Protein AF-A0A9D5RZ60-F1 (afdb_monomer)

Mean predicted aligned error: 3.56 Å

Radius of gyration: 12.54 Å; Cα contacts (8 Å, |Δi|>4): 105; chains: 1; bounding box: 34×29×32 Å

Structure (mmCIF, N/CA/C/O backbone):
data_AF-A0A9D5RZ60-F1
#
_entry.id   AF-A0A9D5RZ60-F1
#
loop_
_atom_site.group_PDB
_atom_site.id
_atom_site.type_symbol
_atom_site.label_atom_id
_atom_site.label_alt_id
_atom_site.label_comp_id
_atom_site.label_asym_id
_atom_site.label_entity_id
_atom_site.label_seq_id
_atom_site.pdbx_PDB_ins_code
_atom_site.Cartn_x
_atom_site.Cartn_y
_atom_site.Cartn_z
_atom_site.occupancy
_atom_site.B_iso_or_equiv
_atom_site.auth_seq_id
_atom_site.auth_comp_id
_atom_site.auth_asym_id
_atom_site.auth_atom_id
_atom_site.pdbx_PDB_model_num
ATOM 1 N N . MET A 1 1 ? -16.231 0.491 -4.277 1.00 89.31 1 MET A N 1
ATOM 2 C CA . MET A 1 1 ? -16.449 0.925 -2.873 1.00 89.31 1 MET A CA 1
ATOM 3 C C . MET A 1 1 ? -15.095 1.029 -2.200 1.00 89.31 1 MET A C 1
ATOM 5 O O . MET A 1 1 ? -14.306 0.106 -2.357 1.00 89.31 1 MET A O 1
ATOM 9 N N . ARG A 1 2 ? -14.818 2.113 -1.469 1.00 95.06 2 ARG A N 1
ATOM 10 C CA . ARG A 1 2 ? -13.533 2.285 -0.782 1.00 95.06 2 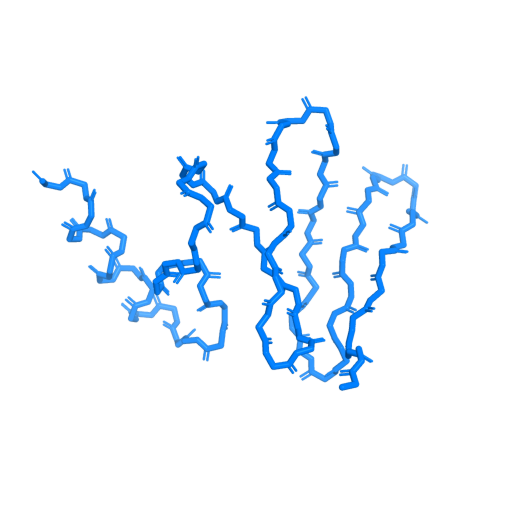ARG A CA 1
ATOM 11 C C . ARG A 1 2 ? -13.406 1.303 0.387 1.00 95.06 2 ARG A C 1
ATOM 13 O O . ARG A 1 2 ? -14.297 1.225 1.232 1.00 95.06 2 ARG A O 1
ATOM 20 N N . LYS A 1 3 ? -12.301 0.563 0.434 1.00 98.12 3 LYS A N 1
ATOM 21 C CA . LYS A 1 3 ? -11.951 -0.436 1.456 1.00 98.12 3 LYS A CA 1
ATOM 22 C C . LYS A 1 3 ? -10.751 0.007 2.297 1.00 98.12 3 LYS A C 1
ATOM 24 O O . LYS A 1 3 ? -10.262 -0.784 3.095 1.00 98.12 3 LYS A O 1
ATOM 29 N N . TRP A 1 4 ? -10.289 1.250 2.169 1.00 98.12 4 TRP A N 1
ATOM 30 C CA . TRP A 1 4 ? -9.169 1.774 2.948 1.00 98.12 4 TRP A CA 1
ATOM 31 C C . TRP A 1 4 ? -9.447 3.151 3.560 1.00 98.12 4 TRP A C 1
ATOM 33 O O . TRP A 1 4 ? -10.310 3.900 3.099 1.00 98.12 4 TRP A O 1
ATOM 43 N N . SER A 1 5 ? -8.705 3.482 4.619 1.00 97.56 5 SER A N 1
ATOM 44 C CA . SER A 1 5 ? -8.736 4.794 5.280 1.00 97.56 5 SER A CA 1
ATOM 45 C C . SER A 1 5 ? -7.331 5.240 5.676 1.00 97.56 5 SER A C 1
ATOM 47 O O . SER A 1 5 ? -6.556 4.408 6.150 1.00 97.56 5 SER A O 1
ATOM 49 N N . LEU A 1 6 ? -7.033 6.535 5.562 1.00 96.44 6 LEU A N 1
ATOM 50 C CA . LEU A 1 6 ? -5.832 7.135 6.140 1.00 96.44 6 LEU A CA 1
ATOM 51 C C . LEU A 1 6 ? -6.108 7.529 7.593 1.00 96.44 6 LEU A C 1
ATOM 53 O O . LEU A 1 6 ? -7.084 8.224 7.874 1.00 96.44 6 LEU A O 1
ATOM 57 N N . LYS A 1 7 ? -5.256 7.090 8.513 1.00 95.25 7 LYS A N 1
ATOM 58 C CA . LYS A 1 7 ? -5.300 7.464 9.927 1.00 95.25 7 LYS A CA 1
ATOM 59 C C . LYS A 1 7 ? -3.999 8.148 10.307 1.00 95.25 7 LYS A C 1
ATOM 61 O O . LYS A 1 7 ? -2.955 7.838 9.746 1.00 95.25 7 LYS A O 1
ATOM 66 N N . ARG A 1 8 ? -4.070 9.060 11.269 1.00 91.94 8 ARG A N 1
ATOM 67 C CA . ARG A 1 8 ? -2.897 9.649 11.909 1.00 91.94 8 ARG A CA 1
ATOM 68 C C . ARG A 1 8 ? -2.764 9.048 13.300 1.00 91.94 8 ARG A C 1
ATOM 70 O O . ARG A 1 8 ? -3.754 9.008 14.032 1.00 91.94 8 ARG A O 1
ATOM 77 N N . ASP A 1 9 ? -1.577 8.578 13.641 1.00 80.06 9 ASP A N 1
ATOM 78 C CA . ASP A 1 9 ? -1.227 8.165 14.996 1.00 80.06 9 ASP A CA 1
ATOM 79 C C . ASP A 1 9 ? -0.113 9.065 15.557 1.00 80.06 9 ASP A C 1
ATOM 81 O O . ASP A 1 9 ? 0.115 10.174 15.064 1.00 80.06 9 ASP A O 1
ATOM 85 N N . LYS A 1 10 ? 0.507 8.634 16.658 1.00 81.62 10 LYS A N 1
ATOM 86 C CA . LYS A 1 10 ? 1.557 9.388 17.352 1.00 81.62 10 LYS A CA 1
ATOM 87 C C . LYS A 1 10 ? 2.863 9.432 16.550 1.00 81.62 10 LYS A C 1
ATOM 89 O O . LYS A 1 10 ? 3.624 10.379 16.716 1.00 81.62 10 LYS A O 1
ATOM 94 N N . ASP A 1 11 ? 3.075 8.444 15.683 1.00 78.56 11 ASP A N 1
ATOM 95 C CA . ASP A 1 11 ? 4.342 8.154 15.013 1.00 78.56 11 ASP A CA 1
ATOM 96 C C . ASP A 1 11 ? 4.290 8.468 13.506 1.00 78.56 11 ASP A C 1
ATOM 98 O O . ASP A 1 11 ? 5.325 8.515 12.842 1.00 78.56 11 ASP A O 1
ATOM 102 N N . GLY A 1 12 ? 3.103 8.728 12.946 1.00 87.19 12 GLY A N 1
ATOM 103 C CA . GLY A 1 12 ? 2.948 9.158 11.562 1.00 87.19 12 GLY A CA 1
ATOM 104 C C . GLY A 1 12 ? 1.548 8.957 10.993 1.00 87.19 12 GLY A C 1
ATOM 105 O O . GLY A 1 12 ? 0.530 9.043 11.686 1.00 87.19 12 GLY A O 1
ATOM 106 N N . TYR A 1 13 ? 1.495 8.732 9.680 1.00 94.75 13 TYR A N 1
ATOM 107 C CA . TYR A 1 13 ? 0.270 8.356 8.990 1.00 94.75 13 TYR A CA 1
ATOM 108 C C . TYR A 1 13 ? 0.286 6.865 8.668 1.00 94.75 13 TYR A C 1
ATOM 110 O O . TYR A 1 13 ? 1.304 6.288 8.292 1.00 94.75 13 TYR A O 1
ATOM 118 N N . VAL A 1 14 ? -0.876 6.234 8.788 1.00 96.25 14 VAL A N 1
ATOM 119 C CA . VAL A 1 14 ? -1.066 4.817 8.496 1.00 96.25 14 VAL A CA 1
ATOM 120 C C . VAL A 1 14 ? -2.279 4.649 7.599 1.00 96.25 14 VAL A C 1
ATOM 122 O O . VAL A 1 14 ? -3.393 5.066 7.921 1.00 96.25 14 VAL A O 1
ATOM 125 N N . ILE A 1 15 ? -2.070 3.982 6.474 1.00 97.12 15 ILE A N 1
ATOM 126 C CA . ILE A 1 15 ? -3.129 3.501 5.595 1.00 97.12 15 ILE A CA 1
ATOM 127 C C . ILE A 1 15 ? -3.625 2.174 6.157 1.00 97.12 15 ILE A C 1
ATOM 129 O O . ILE A 1 15 ? -2.849 1.243 6.370 1.00 97.12 15 ILE A O 1
ATOM 133 N N . VAL A 1 16 ? -4.930 2.070 6.390 1.00 97.44 16 VAL A N 1
ATOM 134 C CA . VAL A 1 16 ? -5.574 0.853 6.890 1.00 97.44 16 VAL A CA 1
ATOM 135 C C . VAL A 1 16 ? -6.470 0.282 5.801 1.00 97.44 16 VAL A C 1
ATOM 137 O O . VAL A 1 16 ? -7.527 0.848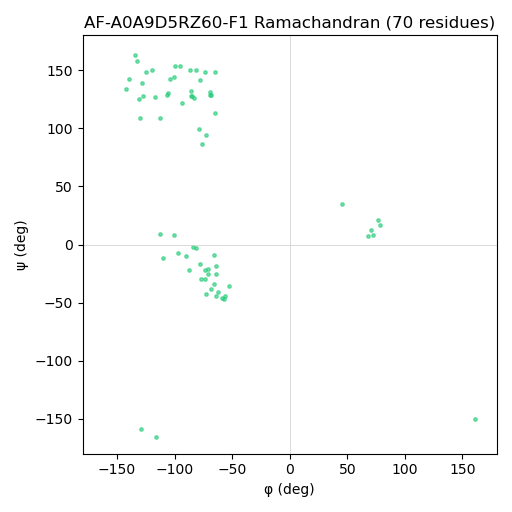 5.533 1.00 97.44 16 VAL A O 1
ATOM 140 N N . ASN A 1 17 ? -6.067 -0.844 5.208 1.00 98.06 17 ASN A N 1
ATOM 141 C CA . ASN A 1 17 ? -6.889 -1.633 4.290 1.00 98.06 17 ASN A CA 1
ATOM 142 C C . ASN A 1 17 ? -7.794 -2.602 5.070 1.00 98.06 17 ASN A C 1
ATOM 144 O O . ASN A 1 17 ? -7.326 -3.369 5.913 1.00 9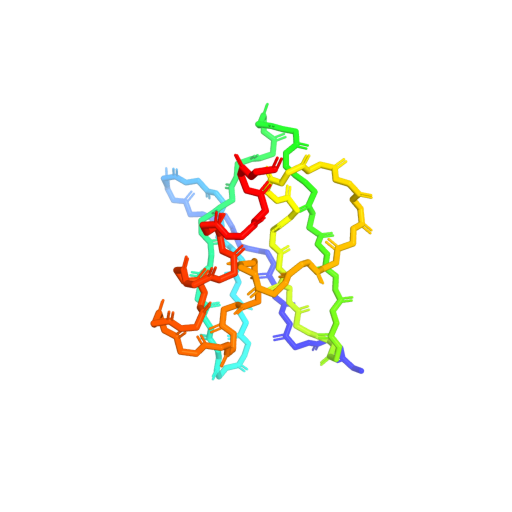8.06 17 ASN A O 1
ATOM 148 N N . LYS A 1 18 ? -9.099 -2.595 4.797 1.00 97.56 18 LYS A N 1
ATOM 149 C CA . LYS A 1 18 ? -10.099 -3.446 5.456 1.00 97.56 18 LYS A CA 1
ATOM 150 C C . LYS A 1 18 ? -9.832 -4.918 5.136 1.00 97.56 18 LYS A C 1
ATOM 152 O O . LYS A 1 18 ? -9.995 -5.335 3.998 1.00 97.56 18 LYS A O 1
ATOM 157 N N . GLY A 1 19 ? -9.460 -5.702 6.149 1.00 95.56 19 GLY A N 1
ATOM 158 C CA . GLY A 1 19 ? -9.098 -7.116 5.974 1.00 95.56 19 GLY A CA 1
ATOM 159 C C . GLY A 1 19 ? -7.766 -7.333 5.246 1.00 95.56 19 GLY A C 1
ATOM 160 O O . GLY A 1 19 ? -7.485 -8.448 4.828 1.00 95.56 19 GLY A O 1
ATOM 161 N N . GLY A 1 20 ? -6.964 -6.278 5.083 1.00 94.50 20 GLY A N 1
ATOM 162 C CA . GLY A 1 20 ? -5.699 -6.307 4.358 1.00 94.50 20 GLY A CA 1
ATOM 163 C C . GLY A 1 20 ? -4.546 -5.710 5.160 1.00 94.50 20 GLY A C 1
ATOM 164 O O . GLY A 1 20 ? -4.593 -5.602 6.388 1.00 94.50 20 GLY A O 1
ATOM 165 N N . LYS A 1 21 ? -3.492 -5.303 4.448 1.00 95.31 21 LYS A N 1
ATOM 166 C CA . LYS A 1 21 ? -2.259 -4.786 5.052 1.00 95.31 21 LYS A CA 1
ATOM 167 C C . LYS A 1 21 ? -2.406 -3.339 5.534 1.00 95.31 21 LYS A C 1
ATOM 169 O O . LYS A 1 21 ? -3.018 -2.501 4.867 1.00 95.31 21 LYS A O 1
ATOM 174 N N . LYS A 1 22 ? -1.794 -3.027 6.680 1.00 96.06 22 LYS A N 1
ATOM 175 C CA . LYS A 1 22 ? -1.546 -1.644 7.111 1.00 96.06 22 LYS A CA 1
ATOM 176 C C . LYS A 1 22 ? -0.235 -1.156 6.500 1.00 96.06 22 LYS A C 1
ATOM 178 O O . LYS A 1 22 ? 0.759 -1.875 6.572 1.00 96.06 22 LYS A O 1
ATOM 183 N N . LEU A 1 23 ? -0.234 0.038 5.919 1.00 95.75 23 LEU A N 1
ATOM 184 C CA . LEU A 1 23 ? 0.954 0.630 5.299 1.00 95.75 23 LEU A CA 1
ATOM 185 C C . LEU A 1 23 ? 1.320 1.908 6.048 1.00 95.75 23 LEU A C 1
ATOM 187 O O . LEU A 1 23 ? 0.474 2.788 6.209 1.00 95.75 23 LEU A O 1
ATOM 191 N N . SER A 1 24 ? 2.569 2.013 6.495 1.00 94.81 24 SER A N 1
ATOM 192 C CA . SER A 1 24 ? 3.106 3.274 7.002 1.00 94.81 24 SER A CA 1
ATOM 193 C C . SER A 1 24 ? 3.251 4.251 5.843 1.00 94.81 24 SER A C 1
ATOM 195 O O . SER A 1 24 ? 3.793 3.903 4.796 1.00 94.81 24 SER A O 1
ATOM 197 N N . TYR A 1 25 ? 2.758 5.465 6.035 1.00 94.94 25 TYR A N 1
ATOM 198 C CA . TYR A 1 25 ? 2.739 6.511 5.032 1.00 94.94 25 TYR A CA 1
ATOM 199 C C . TYR A 1 25 ? 3.350 7.786 5.601 1.00 94.94 25 TYR A C 1
ATOM 201 O O . TYR A 1 25 ? 3.091 8.165 6.743 1.00 94.94 25 TYR A O 1
ATOM 209 N N . ASP A 1 26 ? 4.144 8.460 4.780 1.00 90.81 26 ASP A N 1
ATOM 210 C CA . ASP A 1 26 ? 4.706 9.760 5.101 1.00 90.81 26 ASP A CA 1
ATOM 211 C C . ASP A 1 26 ? 4.434 10.716 3.931 1.00 90.81 26 ASP A C 1
ATOM 213 O O . ASP A 1 26 ? 5.042 10.558 2.865 1.00 90.81 26 ASP A O 1
ATOM 217 N N . PRO A 1 27 ? 3.531 11.701 4.096 1.00 88.06 27 PRO A N 1
ATOM 218 C CA . PRO A 1 27 ? 3.214 12.650 3.036 1.00 88.06 27 PRO A CA 1
ATOM 219 C C . PRO A 1 27 ? 4.411 13.525 2.638 1.00 88.06 27 PRO A C 1
ATOM 221 O O . PRO A 1 27 ? 4.404 14.087 1.546 1.00 88.06 27 PRO A O 1
ATOM 224 N N . GLN A 1 28 ? 5.453 13.630 3.473 1.00 90.25 28 GLN A N 1
ATOM 225 C CA . GLN A 1 28 ? 6.648 14.420 3.161 1.00 90.25 28 GLN A CA 1
ATOM 226 C C . GLN A 1 28 ? 7.595 13.709 2.186 1.00 90.25 28 GLN A C 1
ATOM 228 O O . GLN A 1 28 ? 8.429 14.362 1.565 1.00 90.25 28 GLN A O 1
ATOM 233 N N . LYS A 1 29 ? 7.457 12.389 1.999 1.00 88.31 29 LYS A N 1
ATOM 234 C CA . LYS A 1 29 ? 8.327 11.604 1.104 1.00 88.31 29 LYS A CA 1
ATOM 235 C C . LYS A 1 29 ? 7.940 11.677 -0.372 1.00 88.31 29 LYS A C 1
ATOM 237 O O . LYS A 1 29 ? 8.609 11.063 -1.194 1.00 88.31 29 LYS A O 1
ATOM 242 N N . GLY A 1 30 ? 6.849 12.363 -0.716 1.00 89.06 30 GLY A N 1
ATOM 243 C CA . GLY A 1 30 ? 6.369 12.450 -2.101 1.00 89.06 30 GLY A CA 1
ATOM 244 C C . GLY A 1 30 ? 5.843 11.129 -2.680 1.00 89.06 30 GLY A C 1
ATOM 245 O O . GLY A 1 30 ? 5.523 11.070 -3.863 1.00 89.06 30 GLY A O 1
ATOM 246 N N . ILE A 1 31 ? 5.719 10.080 -1.859 1.00 94.44 31 ILE A N 1
ATOM 247 C CA . ILE A 1 31 ? 5.134 8.796 -2.254 1.00 94.44 31 ILE A CA 1
ATOM 248 C C . ILE A 1 31 ? 3.636 9.005 -2.494 1.00 94.44 31 ILE A C 1
ATOM 250 O O . ILE A 1 31 ? 2.926 9.556 -1.643 1.00 94.44 31 ILE A O 1
ATOM 254 N N . ARG A 1 32 ? 3.139 8.563 -3.650 1.00 95.88 32 ARG A N 1
ATOM 255 C CA . ARG A 1 32 ? 1.710 8.643 -3.977 1.00 95.88 32 ARG A CA 1
ATOM 256 C C . ARG A 1 32 ? 0.968 7.425 -3.444 1.00 95.88 32 ARG A C 1
ATOM 258 O O . ARG A 1 32 ? 1.521 6.334 -3.342 1.00 95.88 32 ARG A O 1
ATOM 265 N N . ILE A 1 33 ? -0.304 7.623 -3.112 1.00 97.50 33 ILE A N 1
ATOM 266 C CA . ILE A 1 33 ? -1.212 6.525 -2.786 1.00 97.50 33 ILE A CA 1
ATOM 267 C C . ILE A 1 33 ? -1.947 6.140 -4.065 1.00 97.50 33 ILE A C 1
ATOM 269 O O . ILE A 1 33 ? -2.621 6.978 -4.664 1.00 97.50 33 ILE A O 1
ATOM 273 N N . LEU A 1 34 ? -1.819 4.880 -4.462 1.00 97.94 34 LEU A N 1
ATOM 274 C CA . LEU A 1 34 ? -2.567 4.283 -5.563 1.00 97.94 34 LEU A CA 1
ATOM 275 C C . LEU A 1 34 ? -3.799 3.568 -5.010 1.00 97.94 34 LEU A C 1
ATOM 277 O O . LEU A 1 34 ? -3.796 3.122 -3.861 1.00 97.94 34 LEU A O 1
ATOM 281 N N . GLU A 1 35 ? -4.842 3.440 -5.828 1.00 97.62 35 GLU A N 1
ATOM 282 C CA . GLU A 1 35 ? -6.058 2.709 -5.470 1.00 97.62 35 GLU A CA 1
ATOM 283 C C . GLU A 1 35 ? -6.391 1.663 -6.541 1.00 97.62 35 GLU A C 1
ATOM 285 O O . GLU A 1 35 ? -6.481 1.996 -7.719 1.00 97.62 35 GLU A O 1
ATOM 290 N N . ASP A 1 36 ? -6.597 0.414 -6.116 1.00 97.69 36 ASP A N 1
ATOM 291 C CA .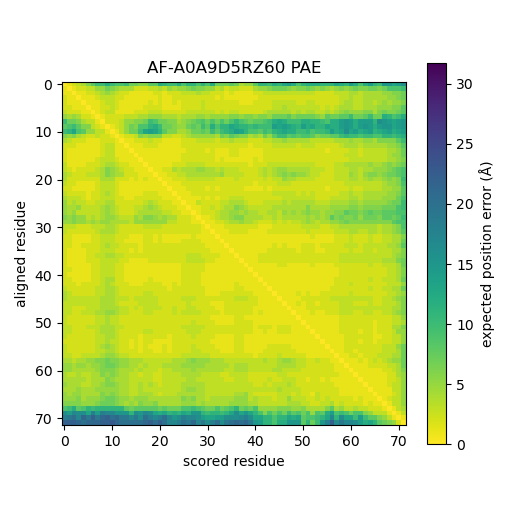 ASP A 1 36 ? -7.050 -0.696 -6.964 1.00 97.69 36 ASP A CA 1
ATOM 292 C C . ASP A 1 36 ? -8.032 -1.595 -6.191 1.00 97.69 36 ASP A C 1
ATOM 294 O O . ASP A 1 36 ? -7.815 -1.903 -5.017 1.00 97.69 36 ASP A O 1
ATOM 298 N N . ASP A 1 37 ? -9.159 -1.960 -6.814 1.00 96.88 37 ASP A N 1
ATOM 299 C CA . ASP A 1 37 ? -10.296 -2.669 -6.185 1.00 96.88 37 ASP A CA 1
ATOM 300 C C . ASP A 1 37 ? -10.717 -2.086 -4.808 1.00 96.88 37 ASP A C 1
ATOM 302 O O . ASP A 1 37 ? -11.117 -2.776 -3.861 1.00 96.88 37 ASP A O 1
ATOM 306 N N . GLY A 1 38 ? -10.604 -0.763 -4.667 1.00 97.50 38 GLY A N 1
ATOM 307 C CA . GLY A 1 38 ? -10.907 -0.039 -3.435 1.00 97.50 38 GLY A CA 1
ATOM 308 C C . GLY A 1 38 ? -9.887 -0.227 -2.308 1.00 97.50 38 GLY A C 1
ATOM 309 O O . GLY A 1 38 ? -10.160 0.227 -1.199 1.00 97.50 38 GLY A O 1
ATOM 310 N N . PHE A 1 39 ? -8.745 -0.868 -2.544 1.00 98.44 39 PHE A N 1
ATOM 311 C CA . PHE A 1 39 ? -7.613 -0.962 -1.620 1.00 98.44 39 PHE A CA 1
ATOM 312 C C . PHE A 1 39 ? -6.523 0.047 -1.981 1.00 98.44 39 PHE A C 1
ATOM 314 O O . PHE A 1 39 ? -6.397 0.431 -3.137 1.00 98.44 39 PHE A O 1
ATOM 321 N N . ALA A 1 40 ? -5.733 0.461 -0.991 1.00 98.25 40 ALA A N 1
ATOM 322 C CA . ALA A 1 40 ? -4.618 1.378 -1.181 1.00 98.25 40 ALA A CA 1
ATOM 323 C C . ALA A 1 40 ? -3.260 0.678 -1.233 1.00 98.25 40 ALA A C 1
ATOM 325 O O . ALA A 1 40 ? -2.988 -0.263 -0.473 1.00 98.25 40 ALA A O 1
ATOM 326 N N . PHE A 1 41 ? -2.401 1.242 -2.078 1.00 98.19 41 PHE A N 1
ATOM 327 C CA . PHE A 1 41 ? -1.014 0.857 -2.319 1.00 98.19 41 PHE A CA 1
ATOM 328 C C . PHE A 1 41 ? -0.129 2.108 -2.330 1.00 98.19 41 PHE A C 1
ATOM 330 O O . PHE A 1 41 ? -0.633 3.227 -2.431 1.00 98.19 41 PHE A O 1
ATOM 337 N N . LEU A 1 42 ? 1.182 1.926 -2.191 1.00 97.06 42 LEU A N 1
ATOM 338 C CA . LEU A 1 42 ? 2.153 3.014 -2.280 1.00 97.06 42 LEU A CA 1
ATOM 339 C C . LEU A 1 42 ? 2.897 2.902 -3.609 1.00 97.06 42 LEU A C 1
ATOM 341 O O . LEU A 1 42 ? 3.427 1.838 -3.900 1.00 97.06 42 LEU A O 1
ATOM 345 N N . ASP A 1 43 ? 2.934 4.000 -4.357 1.00 96.88 43 ASP A N 1
ATOM 346 C CA . ASP A 1 43 ? 3.740 4.179 -5.571 1.00 96.88 43 ASP A CA 1
ATOM 347 C C . ASP A 1 43 ? 5.198 4.409 -5.153 1.00 96.88 43 ASP A C 1
ATOM 349 O O . ASP A 1 43 ? 5.614 5.539 -4.876 1.00 96.88 43 ASP A O 1
ATOM 353 N N . LEU A 1 44 ? 5.939 3.319 -4.971 1.00 94.25 44 LEU A N 1
ATOM 354 C CA . LEU A 1 44 ? 7.291 3.312 -4.422 1.00 94.25 44 LEU A CA 1
ATOM 355 C C . LEU A 1 44 ? 8.327 3.764 -5.452 1.00 94.25 44 LEU A C 1
ATOM 357 O O . LEU A 1 44 ? 9.345 4.333 -5.057 1.00 94.25 44 LEU A O 1
ATOM 361 N N . ASN A 1 45 ? 8.087 3.523 -6.743 1.00 93.88 45 ASN A N 1
ATOM 362 C CA . ASN A 1 45 ? 8.982 3.974 -7.815 1.00 93.88 45 ASN A CA 1
ATOM 363 C C . ASN A 1 45 ? 8.547 5.293 -8.481 1.00 93.88 45 ASN A C 1
ATOM 365 O O . ASN A 1 45 ? 9.305 5.854 -9.273 1.00 93.88 45 ASN A O 1
ATOM 369 N N . GLY A 1 46 ? 7.364 5.816 -8.157 1.00 94.75 46 GLY A N 1
ATOM 370 C CA . GLY A 1 46 ? 6.900 7.113 -8.636 1.00 94.75 46 GLY A CA 1
ATOM 371 C C . GLY A 1 46 ? 6.418 7.108 -10.089 1.00 94.75 46 GLY A C 1
ATOM 372 O O . GLY A 1 46 ? 6.362 8.180 -10.704 1.00 94.75 46 GLY A O 1
ATOM 373 N N . ASN A 1 47 ? 6.048 5.959 -10.658 1.00 95.25 47 ASN A N 1
ATOM 374 C CA . ASN A 1 47 ? 5.583 5.867 -12.047 1.00 95.25 47 ASN A CA 1
ATOM 375 C C . ASN A 1 47 ? 4.056 6.037 -12.203 1.00 95.25 47 ASN A C 1
ATOM 377 O O . ASN A 1 47 ? 3.563 6.200 -13.322 1.00 95.25 47 ASN A O 1
ATOM 381 N N . GLY A 1 48 ? 3.309 6.042 -11.093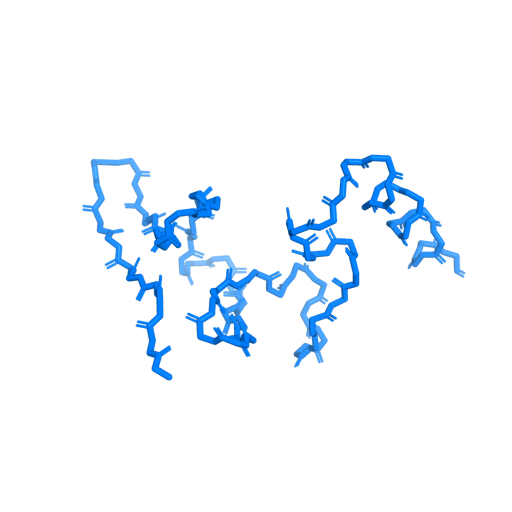 1.00 96.06 48 GLY A N 1
ATOM 382 C CA . GLY A 1 48 ? 1.860 6.251 -11.079 1.00 96.06 48 GLY A CA 1
ATOM 383 C C . GLY A 1 48 ? 1.043 5.019 -11.476 1.00 96.06 48 GLY A C 1
ATOM 384 O O . GLY A 1 48 ? -0.133 5.155 -11.815 1.00 96.06 48 GLY A O 1
ATOM 385 N N . ARG A 1 49 ? 1.650 3.831 -11.458 1.00 95.88 49 ARG A N 1
ATOM 386 C CA . ARG A 1 49 ? 1.036 2.537 -11.763 1.00 95.88 49 ARG A CA 1
ATOM 3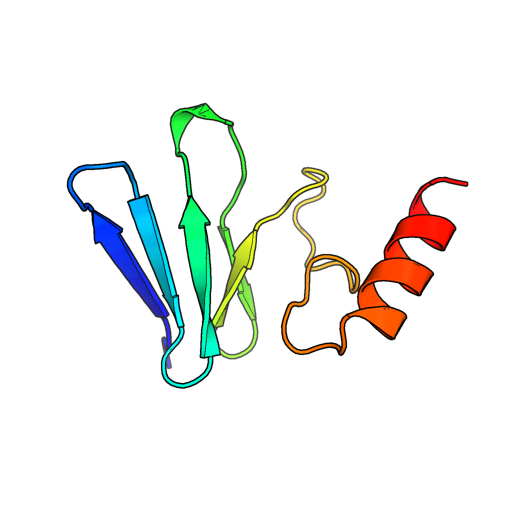87 C C . ARG A 1 49 ? 1.261 1.597 -10.591 1.00 95.88 49 ARG A C 1
ATOM 389 O O . ARG A 1 49 ? 2.272 1.691 -9.919 1.00 95.88 49 ARG A O 1
ATOM 396 N N . LEU A 1 50 ? 0.314 0.691 -10.358 1.00 97.00 50 LEU A N 1
ATOM 397 C CA . LEU A 1 50 ? 0.495 -0.354 -9.357 1.00 97.00 50 LEU A CA 1
ATOM 398 C C . LEU A 1 50 ? 1.381 -1.449 -9.947 1.00 97.00 50 LEU A C 1
ATOM 400 O O . LEU A 1 50 ? 0.896 -2.292 -10.706 1.00 97.00 50 LEU A O 1
ATOM 404 N N . ASP A 1 51 ? 2.664 -1.434 -9.605 1.00 95.69 51 ASP A N 1
ATOM 405 C CA . ASP A 1 51 ? 3.575 -2.502 -9.998 1.00 95.69 51 ASP A CA 1
ATOM 406 C C . ASP A 1 51 ? 3.447 -3.703 -9.061 1.00 95.69 51 ASP A C 1
ATOM 408 O O . ASP A 1 51 ? 3.152 -3.585 -7.872 1.00 95.69 51 ASP A O 1
ATOM 412 N N . GLY A 1 52 ? 3.704 -4.908 -9.571 1.00 95.81 52 GLY A N 1
ATOM 413 C CA . GLY A 1 52 ? 3.465 -6.114 -8.775 1.00 95.81 52 GLY A CA 1
ATOM 414 C C . GLY A 1 52 ? 4.343 -6.220 -7.515 1.00 95.81 52 GLY A C 1
ATOM 415 O O . GLY A 1 52 ? 3.916 -6.805 -6.525 1.00 95.81 52 GLY A O 1
ATOM 416 N N . PHE A 1 53 ? 5.528 -5.597 -7.473 1.00 95.00 53 PHE A N 1
ATOM 417 C CA . PHE A 1 53 ? 6.312 -5.542 -6.228 1.00 95.00 53 PHE A CA 1
ATOM 418 C C . PHE A 1 53 ? 5.691 -4.616 -5.162 1.00 95.00 53 PHE A C 1
ATOM 420 O O . PHE A 1 53 ? 5.961 -4.781 -3.972 1.00 95.00 53 PHE A O 1
ATOM 427 N N . GLU A 1 54 ? 4.834 -3.677 -5.565 1.00 96.31 54 GLU A N 1
ATOM 428 C CA . GLU A 1 54 ? 4.083 -2.768 -4.690 1.00 96.31 54 GLU A CA 1
ATOM 429 C C . GLU A 1 54 ? 2.750 -3.386 -4.242 1.00 96.31 54 GLU A C 1
ATOM 431 O O . GLU A 1 54 ? 2.197 -3.021 -3.197 1.00 96.31 54 GLU A O 1
ATOM 436 N N . ASP A 1 55 ? 2.253 -4.372 -4.995 1.00 97.31 55 ASP A N 1
ATOM 437 C CA . ASP A 1 55 ? 1.038 -5.108 -4.676 1.00 97.31 55 ASP A CA 1
ATOM 438 C C . ASP A 1 55 ? 1.262 -6.072 -3.505 1.00 97.31 55 ASP A C 1
ATOM 440 O O . ASP A 1 55 ? 1.678 -7.223 -3.650 1.00 97.31 55 ASP A O 1
ATOM 444 N N . TRP A 1 56 ? 0.938 -5.594 -2.305 1.00 96.06 56 TRP A N 1
ATOM 445 C CA . TRP A 1 56 ? 1.033 -6.371 -1.072 1.00 96.06 56 TRP A CA 1
ATOM 446 C C . TRP A 1 56 ? 0.077 -7.568 -0.996 1.00 96.06 56 TRP A C 1
ATOM 448 O O . TRP A 1 56 ? 0.192 -8.348 -0.048 1.00 96.06 56 TRP A O 1
ATOM 458 N N . ARG A 1 57 ? -0.870 -7.718 -1.935 1.00 96.50 57 ARG A N 1
ATOM 459 C CA . ARG A 1 57 ? -1.728 -8.909 -2.041 1.00 96.50 57 ARG A CA 1
ATOM 460 C C . ARG A 1 57 ? -0.945 -10.103 -2.586 1.00 96.50 57 ARG A C 1
ATOM 462 O O . ARG A 1 57 ? -1.342 -11.243 -2.346 1.00 96.50 57 ARG A O 1
ATOM 469 N N . LEU A 1 58 ? 0.164 -9.856 -3.289 1.00 95.31 58 LEU A N 1
ATOM 470 C CA . LEU A 1 58 ? 1.087 -10.903 -3.706 1.00 95.31 58 LEU A CA 1
ATOM 471 C C . LEU A 1 58 ? 1.904 -11.412 -2.515 1.00 95.31 58 LEU A C 1
ATOM 473 O O . LEU A 1 58 ? 2.242 -10.680 -1.584 1.00 95.31 58 LEU A O 1
ATOM 477 N N . GLY A 1 59 ? 2.258 -12.697 -2.554 1.00 93.50 59 GLY A N 1
ATOM 478 C CA . GLY A 1 59 ? 3.150 -13.282 -1.558 1.00 93.50 59 GLY A CA 1
ATOM 479 C C . GLY A 1 59 ? 4.554 -12.672 -1.634 1.00 93.50 59 GLY A C 1
ATOM 480 O O . GLY A 1 59 ? 5.039 -12.351 -2.717 1.00 93.50 59 GLY A O 1
ATOM 481 N N . ALA A 1 60 ? 5.247 -12.586 -0.496 1.00 90.56 60 ALA A N 1
ATOM 482 C CA . ALA A 1 60 ? 6.564 -11.943 -0.392 1.00 90.56 60 ALA A CA 1
ATOM 483 C C . ALA A 1 60 ? 7.602 -12.456 -1.413 1.00 90.56 60 ALA A C 1
ATOM 485 O O . ALA A 1 60 ? 8.395 -11.675 -1.933 1.00 90.56 60 ALA A O 1
ATOM 486 N N . ARG A 1 61 ? 7.580 -13.758 -1.741 1.00 93.81 61 ARG A N 1
ATOM 487 C CA . ARG A 1 61 ? 8.465 -14.345 -2.763 1.00 93.81 61 ARG A CA 1
ATOM 488 C C . ARG A 1 61 ? 8.224 -13.749 -4.151 1.00 93.81 61 ARG A C 1
ATOM 490 O O . ARG A 1 61 ? 9.186 -13.506 -4.872 1.00 93.81 61 ARG A O 1
ATOM 497 N N . GLU A 1 62 ? 6.965 -13.534 -4.516 1.00 94.62 62 GLU A N 1
ATOM 498 C CA . GLU A 1 62 ? 6.606 -12.968 -5.816 1.00 94.62 62 GLU A CA 1
ATOM 499 C C . GLU A 1 62 ? 6.939 -11.479 -5.868 1.00 94.62 62 GLU A C 1
ATOM 501 O O . GLU A 1 62 ? 7.563 -11.026 -6.822 1.00 94.62 62 GLU A O 1
ATOM 506 N N . GLN A 1 63 ? 6.649 -10.742 -4.791 1.00 93.56 63 GLN A N 1
ATOM 507 C CA . GLN A 1 63 ? 7.057 -9.341 -4.685 1.00 93.56 63 GLN A CA 1
ATOM 508 C C . GLN A 1 63 ? 8.573 -9.180 -4.853 1.00 93.56 63 GLN A C 1
ATOM 510 O O . GLN A 1 63 ? 9.022 -8.319 -5.603 1.00 93.56 63 GLN A O 1
ATOM 515 N N . TYR A 1 64 ? 9.365 -10.040 -4.202 1.00 91.19 64 TYR A N 1
ATOM 516 C CA . TYR A 1 64 ? 10.823 -10.030 -4.325 1.00 91.19 64 TYR A CA 1
ATOM 517 C C . TYR A 1 64 ? 11.286 -10.355 -5.749 1.00 91.19 64 TYR A C 1
ATOM 519 O O . TYR A 1 64 ? 12.144 -9.665 -6.291 1.00 91.19 64 TYR A O 1
ATOM 527 N N . ARG A 1 65 ? 10.688 -11.372 -6.384 1.00 93.75 65 ARG A N 1
ATOM 528 C CA . ARG A 1 65 ? 10.984 -11.725 -7.778 1.00 93.75 65 ARG A CA 1
ATOM 529 C C . ARG A 1 65 ? 10.740 -10.537 -8.714 1.00 93.75 65 ARG A C 1
ATOM 531 O O . ARG A 1 65 ? 11.599 -10.241 -9.539 1.00 93.75 65 ARG A O 1
ATOM 538 N N . LEU A 1 66 ? 9.600 -9.864 -8.577 1.00 92.62 66 LEU A N 1
ATOM 539 C CA . LEU A 1 66 ? 9.231 -8.715 -9.407 1.00 92.62 66 LEU A CA 1
ATOM 540 C C . LEU A 1 66 ? 10.111 -7.494 -9.126 1.00 92.62 66 LEU A C 1
ATOM 542 O O . LEU A 1 66 ? 10.526 -6.820 -10.064 1.00 92.62 66 LEU A O 1
ATOM 54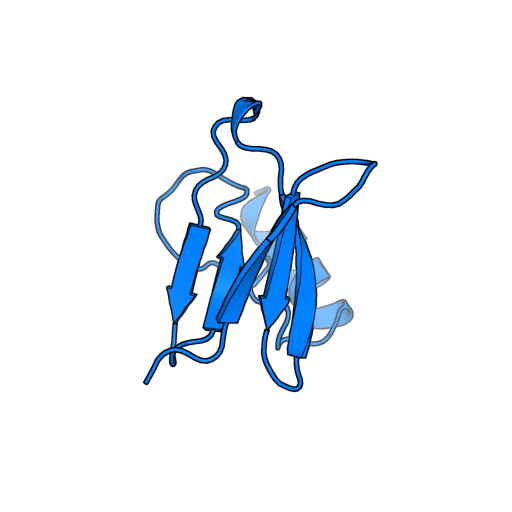6 N N . LEU A 1 67 ? 10.470 -7.256 -7.862 1.00 88.75 67 LEU A N 1
ATOM 547 C CA . LEU A 1 67 ? 11.423 -6.211 -7.492 1.00 88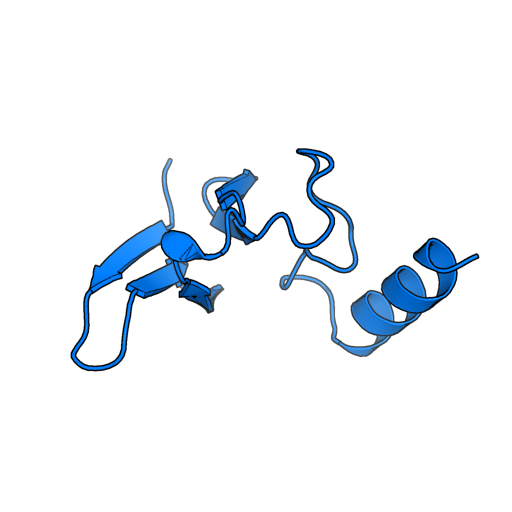.75 67 LEU A CA 1
ATOM 548 C C . LEU A 1 67 ? 12.782 -6.433 -8.170 1.00 88.75 67 LEU A C 1
ATOM 550 O O . LEU A 1 67 ? 13.338 -5.501 -8.735 1.00 88.75 67 LEU A O 1
ATOM 554 N N . CYS A 1 68 ? 13.300 -7.664 -8.158 1.00 89.75 68 CYS A N 1
ATOM 555 C CA . CYS A 1 68 ? 14.570 -7.986 -8.809 1.00 89.75 68 CYS A CA 1
ATOM 556 C C . CYS A 1 68 ? 14.523 -7.841 -10.338 1.00 89.75 68 CYS A C 1
ATOM 558 O O . CYS A 1 68 ? 15.532 -7.472 -10.928 1.00 89.75 68 CYS A O 1
ATOM 560 N N . LEU A 1 69 ? 13.384 -8.127 -10.978 1.00 85.94 69 LEU A N 1
ATOM 561 C CA . LEU A 1 69 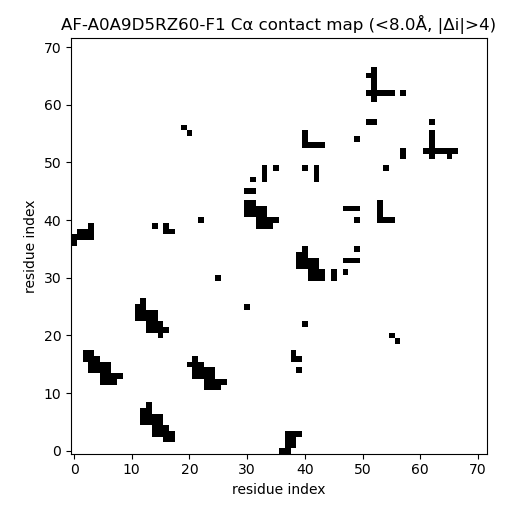? 13.226 -7.977 -12.431 1.00 85.94 69 LEU A CA 1
ATOM 562 C C . LEU A 1 69 ? 13.116 -6.512 -12.871 1.00 85.94 69 LEU A C 1
ATOM 564 O O . LEU A 1 69 ? 13.539 -6.192 -13.973 1.00 85.94 69 LEU A O 1
ATOM 568 N N . ASN A 1 70 ? 12.585 -5.638 -12.015 1.00 72.19 70 ASN A N 1
ATOM 569 C CA . ASN A 1 70 ? 12.436 -4.205 -12.292 1.00 72.19 70 ASN A CA 1
ATOM 570 C C . ASN A 1 70 ? 13.703 -3.374 -12.001 1.00 72.19 70 ASN A C 1
ATOM 572 O O . ASN A 1 70 ? 13.694 -2.162 -12.202 1.00 72.19 70 ASN A O 1
ATOM 576 N N . LEU A 1 71 ? 14.773 -3.997 -11.496 1.00 67.31 71 LEU A N 1
ATOM 577 C CA . LEU A 1 71 ? 16.075 -3.363 -11.236 1.00 67.31 71 LEU A CA 1
ATOM 578 C C . LEU A 1 71 ? 17.117 -3.655 -12.339 1.00 67.31 71 LEU A C 1
ATOM 580 O O . LEU A 1 71 ? 18.292 -3.331 -12.161 1.00 67.31 71 LEU A O 1
ATOM 584 N N . LEU A 1 72 ? 16.691 -4.270 -13.448 1.00 51.69 72 LEU A N 1
ATOM 585 C CA . LEU A 1 72 ? 17.472 -4.545 -14.660 1.00 51.69 72 LEU A CA 1
ATOM 586 C C . LEU A 1 72 ? 16.934 -3.712 -15.828 1.00 51.69 72 LEU A C 1
ATOM 588 O O . LEU A 1 72 ? 17.770 -3.284 -16.653 1.00 51.69 72 LEU A O 1
#

Foldseek 3Di:
DAQWDWDADPVGIWIDGNVADIDGDHVVVVWDWDADPNGTWTPPVPPNDCFPLRPRVDDPVVNVVSVVVVVD

Nearest PDB structures (foldseek):
  7qe1-assembly1_A  TM=9.745E-01  e=2.378E-02  unidentified
  7qg4-assembly1_A  TM=9.746E-01  e=3.635E-02  synthetic construct
  7qee-assembly2_B  TM=9.680E-01  e=3.635E-02  synthetic construct
  7qe2-assembly2_B  TM=9.852E-01  e=5.230E-02  unidentified
  7qe1-assembly2_B  TM=9.786E-01  e=5.556E-02  unidentified

Sequence (72 aa):
MRKWSLKRDKDGYVIVNKGGKKLSYDPQKGIRILEDDGFAFLDLNGNGRLDGFEDWRLGAREQYRLLCLNLL

pLDDT: mean 92.81, std 7.56, range [51.69, 98.44]

Secondary structure (DSSP, 8-state):
---EEEEE-SSSEEEEETTS-EEEE-GGGTPEEEEETTEEEEESSSSSS--TTT-TTS-HHHHHHHHHHTT-

Solvent-accessible surface area (backbone atoms only — not comparable to full-atom values): 4502 Å² total; per-residue (Å²): 116,82,39,48,48,83,44,77,61,98,89,46,34,36,37,42,27,72,98,57,67,74,42,85,45,56,83,88,72,72,56,45,79,44,76,57,98,32,33,71,40,56,25,84,85,70,80,84,58,93,45,65,50,49,41,79,88,50,56,70,70,57,21,50,53,44,47,60,62,73,75,112